Protein AF-A0A712CVV0-F1 (afdb_monomer_lite)

pLDDT: mean 89.77, std 5.84, range [63.03, 97.0]

Foldseek 3Di:
DVVVVVVVVVVVVVCVVVPVDDDDDDDDDDDDDDPQKPQDDSPDPVPDDDVVSIDGNDD

Secondary structure (DSSP, 8-state):
-HHHHHHHHHHHHHHHHTT-S-------------TTEES--S--TT----GGG-EE---

Sequence (59 aa):
DTQRSELYAKAEQQLDKDSAIVPVYYYVNARLVKPWVGGYTGKDPLDNIYVKNLYIIKH

Organism: Salmonella enterica I (NCBI:txid59201)

Structure (mmCIF, N/CA/C/O backbone):
data_AF-A0A712CVV0-F1
#
_entry.id   AF-A0A712CVV0-F1
#
loop_
_atom_site.group_PDB
_atom_site.id
_atom_site.type_symbol
_atom_site.label_atom_id
_atom_site.label_alt_id
_atom_site.label_comp_id
_atom_site.label_asym_id
_atom_site.label_entity_id
_atom_site.label_seq_id
_atom_site.pdbx_PDB_ins_code
_atom_site.Cartn_x
_atom_site.Cartn_y
_atom_site.Cartn_z
_atom_site.occupancy
_atom_site.B_iso_or_equiv
_atom_site.auth_seq_id
_atom_site.auth_comp_id
_atom_site.auth_asym_id
_atom_site.auth_atom_id
_atom_site.pdbx_PDB_model_num
ATOM 1 N N . ASP A 1 1 ? 3.424 14.001 17.478 1.00 67.69 1 ASP A N 1
ATOM 2 C CA . ASP A 1 1 ? 3.274 12.718 16.755 1.00 67.69 1 ASP A CA 1
ATOM 3 C C . ASP A 1 1 ? 2.718 11.570 17.580 1.00 67.69 1 ASP A C 1
ATOM 5 O O . ASP A 1 1 ? 1.755 10.958 17.128 1.00 67.69 1 ASP A O 1
ATOM 9 N N . THR A 1 2 ? 3.236 11.306 18.781 1.00 86.75 2 THR A N 1
ATOM 10 C CA . THR A 1 2 ? 2.752 10.227 19.668 1.00 86.75 2 THR A CA 1
ATOM 11 C C . THR A 1 2 ? 1.252 10.319 19.966 1.00 86.75 2 THR A C 1
ATOM 13 O O . THR A 1 2 ? 0.517 9.376 19.691 1.00 86.75 2 THR A O 1
ATOM 16 N N . GLN A 1 3 ? 0.767 11.496 20.372 1.00 93.44 3 GLN A N 1
ATOM 17 C CA . GLN A 1 3 ? -0.653 11.724 20.674 1.00 93.44 3 GLN A CA 1
ATOM 18 C C . GLN A 1 3 ? -1.586 11.432 19.484 1.00 93.44 3 GLN A C 1
ATOM 20 O O . GLN A 1 3 ? -2.678 10.902 19.662 1.00 93.44 3 GLN A O 1
ATOM 25 N N . ARG A 1 4 ? -1.165 11.740 18.249 1.00 93.88 4 ARG A N 1
ATOM 26 C CA . ARG A 1 4 ? -1.959 11.454 17.042 1.00 93.88 4 ARG A CA 1
ATOM 27 C C . ARG A 1 4 ? -2.062 9.947 16.800 1.00 93.88 4 ARG A C 1
ATOM 29 O O . ARG A 1 4 ? -3.142 9.448 16.511 1.00 93.88 4 ARG A O 1
ATOM 36 N N . SER A 1 5 ? -0.945 9.236 16.943 1.00 93.69 5 SER A N 1
ATOM 37 C CA . SER A 1 5 ? -0.901 7.776 16.814 1.00 93.69 5 SER A CA 1
ATOM 38 C C . SER A 1 5 ? -1.784 7.084 17.857 1.00 93.69 5 SER A C 1
ATOM 40 O O . SER A 1 5 ? -2.505 6.147 17.532 1.00 93.69 5 SER A O 1
ATOM 42 N N . GLU A 1 6 ? -1.764 7.566 19.102 1.00 95.62 6 GLU A N 1
ATOM 43 C CA . GLU A 1 6 ? -2.605 7.043 20.187 1.00 95.62 6 GLU A CA 1
ATOM 44 C C . GLU A 1 6 ? -4.101 7.253 19.922 1.00 95.62 6 GLU A C 1
ATOM 46 O O . GLU A 1 6 ? -4.911 6.376 20.216 1.00 95.62 6 GLU A O 1
ATOM 51 N N . LEU A 1 7 ? -4.481 8.399 19.348 1.00 97.00 7 LEU A N 1
ATOM 52 C CA . LEU A 1 7 ? -5.870 8.664 18.970 1.00 97.00 7 LEU A CA 1
ATOM 53 C C . LEU A 1 7 ? -6.341 7.744 17.836 1.00 97.00 7 LEU A C 1
ATOM 55 O O . LEU A 1 7 ? -7.455 7.231 17.917 1.00 97.00 7 LEU A O 1
ATOM 59 N N . TYR A 1 8 ? -5.499 7.476 16.831 1.00 95.56 8 TYR A N 1
ATOM 60 C CA . TYR A 1 8 ? -5.824 6.494 15.789 1.00 95.56 8 TYR A CA 1
ATOM 61 C C . TYR A 1 8 ? -5.993 5.085 16.364 1.00 95.56 8 TYR A C 1
ATOM 63 O O . TYR A 1 8 ? -6.970 4.419 16.041 1.00 95.56 8 TYR A O 1
ATOM 71 N N . ALA A 1 9 ? -5.123 4.664 17.287 1.00 93.38 9 AL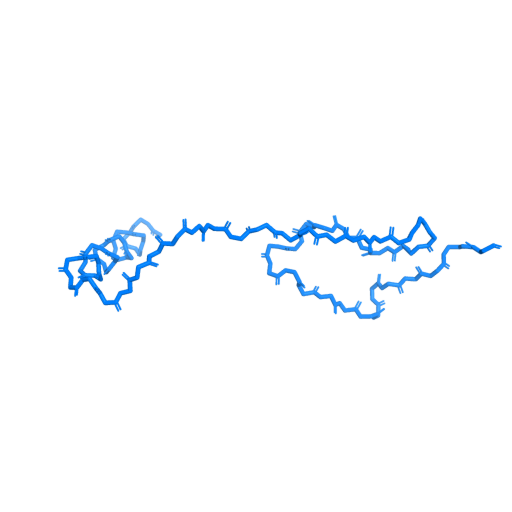A A N 1
ATOM 72 C CA . ALA A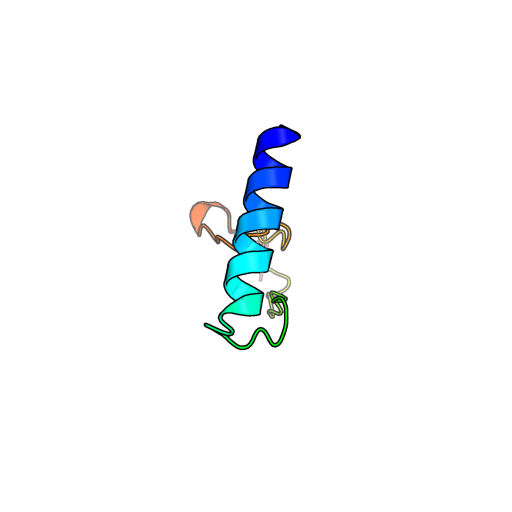 1 9 ? -5.256 3.365 17.949 1.00 93.38 9 ALA A CA 1
ATOM 73 C C . ALA A 1 9 ? -6.583 3.228 18.720 1.00 93.38 9 ALA A C 1
ATOM 75 O O . ALA A 1 9 ? -7.222 2.180 18.667 1.00 93.38 9 ALA A O 1
ATOM 76 N N . LYS A 1 10 ? -7.034 4.291 19.401 1.00 95.50 10 LYS A N 1
ATOM 77 C CA . LYS A 1 10 ? -8.341 4.306 20.085 1.00 95.50 10 LYS A CA 1
ATOM 78 C C . LYS A 1 10 ? -9.516 4.236 19.108 1.00 95.50 10 LYS A C 1
ATOM 80 O O . LYS A 1 10 ? -10.506 3.576 19.406 1.00 95.50 10 LYS A O 1
ATOM 85 N N . ALA A 1 11 ? -9.419 4.909 17.962 1.00 94.62 11 ALA A N 1
ATOM 86 C CA . ALA A 1 11 ? -10.461 4.874 16.939 1.00 94.62 11 ALA A CA 1
ATOM 87 C C . ALA A 1 11 ? -10.599 3.473 16.316 1.00 94.62 11 ALA A C 1
ATOM 89 O O . ALA A 1 11 ? -11.714 2.970 16.212 1.00 94.62 11 ALA A O 1
ATOM 90 N N . GLU A 1 12 ? -9.481 2.818 15.992 1.00 92.00 12 GLU A N 1
ATOM 91 C CA . GLU A 1 12 ? -9.473 1.436 15.487 1.00 92.00 12 GLU A CA 1
ATOM 92 C C . GLU A 1 12 ? -10.052 0.445 16.514 1.00 92.00 12 GLU A C 1
ATOM 94 O O . GLU A 1 12 ? -10.838 -0.426 16.156 1.00 92.00 12 GLU A O 1
ATOM 99 N N . GLN A 1 13 ? -9.757 0.616 17.812 1.00 93.12 13 GLN A N 1
ATOM 100 C CA . GLN A 1 13 ? -10.367 -0.203 18.873 1.00 93.12 13 GLN A CA 1
ATOM 101 C C . GLN A 1 13 ? -11.892 -0.054 18.944 1.00 93.12 13 GLN A C 1
ATOM 103 O O . GLN A 1 13 ? -12.596 -1.032 19.194 1.00 93.12 13 GLN A O 1
ATOM 108 N N . GLN A 1 14 ? -12.413 1.161 18.749 1.00 93.94 14 GLN A N 1
ATOM 109 C CA . GLN A 1 14 ? -13.859 1.384 18.712 1.00 93.94 14 GLN A CA 1
ATOM 110 C C . GLN A 1 14 ? -14.484 0.727 17.473 1.00 93.94 14 GLN A C 1
ATOM 112 O O . GLN A 1 14 ? -15.523 0.081 17.589 1.00 93.94 14 GLN A O 1
ATOM 117 N N . LEU A 1 15 ? -13.828 0.839 16.314 1.00 93.00 15 LEU A N 1
ATOM 118 C CA . LEU A 1 15 ? -14.280 0.224 15.065 1.00 93.00 15 LEU A CA 1
ATOM 119 C C . LEU A 1 15 ? -14.375 -1.309 15.170 1.00 93.00 15 LEU A C 1
ATOM 121 O O . LEU A 1 15 ? -15.363 -1.892 14.723 1.00 93.00 15 LEU A O 1
ATOM 125 N N . ASP A 1 16 ? -13.375 -1.943 15.789 1.00 90.19 16 ASP A N 1
ATOM 126 C CA . ASP A 1 16 ? -13.332 -3.393 16.029 1.00 90.19 16 ASP A CA 1
ATOM 127 C C . ASP A 1 16 ? -14.444 -3.845 16.988 1.00 90.19 16 ASP A C 1
ATOM 129 O O . ASP A 1 16 ? -15.189 -4.787 16.704 1.00 90.19 16 ASP A O 1
ATOM 133 N N . LYS A 1 17 ? -14.641 -3.098 18.084 1.00 92.31 17 LYS A N 1
ATOM 134 C CA . LYS A 1 17 ? -15.702 -3.363 19.065 1.00 92.31 17 LYS A CA 1
ATOM 135 C C . LYS A 1 17 ? -17.099 -3.328 18.447 1.00 92.31 17 LYS A C 1
ATOM 137 O O . LYS A 1 17 ? -17.945 -4.139 18.819 1.00 92.31 17 LYS A O 1
ATOM 142 N N . ASP A 1 18 ? -17.331 -2.404 17.520 1.00 93.38 18 ASP A N 1
ATOM 143 C CA . ASP A 1 18 ? -18.615 -2.266 16.831 1.00 93.38 18 ASP A CA 1
ATOM 144 C C . ASP A 1 18 ? -18.762 -3.250 15.656 1.00 93.38 18 ASP A C 1
ATOM 146 O O . ASP A 1 18 ? -19.839 -3.340 15.067 1.00 93.38 18 ASP A O 1
ATOM 150 N N . SER A 1 19 ? -17.699 -3.998 15.315 1.00 83.50 19 SER A N 1
ATOM 151 C CA . SER A 1 19 ? -17.665 -4.989 14.227 1.00 83.50 19 SER A CA 1
ATOM 152 C C . SER A 1 19 ? -18.236 -4.449 12.909 1.00 83.50 19 SER A C 1
ATOM 154 O O . SER A 1 19 ? -18.936 -5.147 12.175 1.00 83.50 19 SER A O 1
ATOM 156 N N . ALA A 1 20 ? -17.950 -3.178 12.609 1.00 87.62 20 ALA A N 1
ATOM 157 C CA . ALA A 1 20 ? -18.535 -2.472 11.469 1.00 87.62 20 ALA A CA 1
ATOM 158 C C . ALA A 1 20 ? -18.092 -3.050 10.110 1.00 87.62 20 ALA A C 1
ATOM 160 O O . ALA A 1 20 ? -18.811 -2.932 9.117 1.00 87.62 20 ALA A O 1
ATOM 161 N N . ILE A 1 21 ? -16.908 -3.669 10.065 1.00 89.88 21 ILE A N 1
ATOM 162 C CA . ILE A 1 21 ? -16.331 -4.338 8.894 1.00 89.88 21 ILE A CA 1
ATOM 163 C C . ILE A 1 21 ? -15.623 -5.632 9.320 1.00 89.88 21 ILE A C 1
ATOM 165 O O . ILE A 1 21 ? -15.317 -5.818 10.493 1.00 89.88 21 ILE A O 1
ATOM 169 N N . VAL A 1 22 ? -15.314 -6.503 8.354 1.00 89.25 22 VAL A N 1
ATOM 170 C CA . VAL A 1 22 ? -14.507 -7.719 8.565 1.00 89.25 22 VAL A CA 1
ATOM 171 C C . VAL A 1 22 ? -13.189 -7.586 7.786 1.00 89.25 22 VAL A C 1
ATOM 173 O O . VAL A 1 22 ? -13.177 -7.831 6.576 1.00 89.25 22 VAL A O 1
ATOM 176 N N . PRO A 1 23 ? -12.079 -7.163 8.421 1.00 87.75 23 PRO A N 1
ATOM 177 C CA . PRO A 1 23 ? -10.775 -7.078 7.764 1.00 87.75 23 PRO A CA 1
ATOM 178 C C . PRO A 1 23 ? -10.233 -8.475 7.4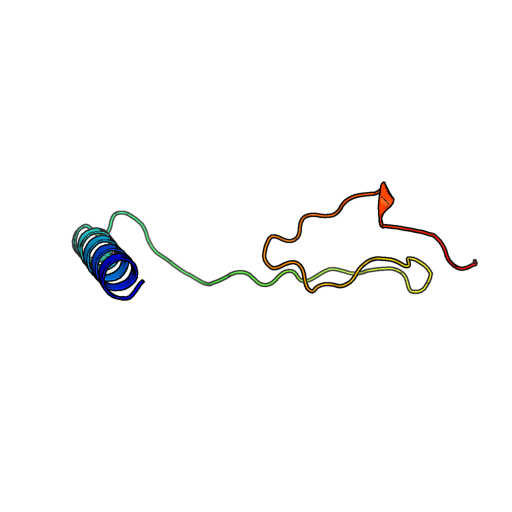36 1.00 87.75 23 PRO A C 1
ATOM 180 O O . PRO A 1 23 ? -10.193 -9.342 8.304 1.00 87.75 23 PRO A O 1
ATOM 183 N N . VAL A 1 24 ? -9.793 -8.701 6.193 1.00 91.12 24 VAL A N 1
ATOM 184 C CA . VAL A 1 24 ? -9.309 -10.026 5.745 1.00 91.12 24 VAL A CA 1
ATOM 185 C C . VAL A 1 24 ? -7.798 -10.037 5.507 1.00 91.12 24 VAL A C 1
ATOM 187 O O . VAL A 1 24 ? -7.113 -10.953 5.954 1.00 91.12 24 VAL A O 1
ATOM 190 N N . TYR A 1 25 ? -7.255 -9.034 4.811 1.00 86.56 25 TYR A N 1
ATOM 191 C CA . TYR A 1 25 ? -5.822 -8.936 4.524 1.00 86.56 25 TYR A CA 1
ATOM 192 C C . TYR A 1 25 ? -5.405 -7.507 4.153 1.00 86.56 25 TYR A C 1
ATOM 194 O O . TYR A 1 25 ? -6.227 -6.687 3.745 1.00 86.56 25 TYR A O 1
ATOM 202 N N . TYR A 1 26 ? -4.099 -7.240 4.240 1.00 85.75 26 TYR A N 1
ATOM 203 C CA . TYR A 1 26 ? -3.465 -6.057 3.657 1.00 85.75 26 TYR A CA 1
ATOM 204 C C . TYR A 1 26 ? -2.970 -6.360 2.240 1.00 85.75 26 TYR A C 1
ATOM 206 O O . TYR A 1 26 ? -2.470 -7.452 1.967 1.00 85.75 26 TYR A O 1
ATOM 214 N N . TYR A 1 27 ? -3.128 -5.399 1.330 1.00 83.75 27 TYR A N 1
ATOM 215 C CA . TYR A 1 27 ? -2.858 -5.591 -0.094 1.00 83.75 27 TYR A CA 1
ATOM 216 C C . TYR A 1 27 ? -1.365 -5.699 -0.427 1.00 83.75 27 TYR A C 1
ATOM 218 O O . TYR A 1 27 ? -0.516 -5.056 0.188 1.00 83.75 27 TYR A O 1
ATOM 226 N N . VAL A 1 28 ? -1.075 -6.466 -1.482 1.00 84.50 28 VAL A N 1
ATOM 227 C CA . VAL A 1 28 ? 0.194 -6.436 -2.220 1.00 84.50 28 VAL A CA 1
ATOM 228 C C . VAL A 1 28 ? -0.088 -6.097 -3.682 1.00 84.50 28 VAL A C 1
ATOM 230 O O . VAL A 1 28 ? -1.059 -6.584 -4.260 1.00 84.50 28 VAL A O 1
ATOM 233 N N . ASN A 1 29 ? 0.778 -5.298 -4.303 1.00 82.19 29 ASN A N 1
ATOM 234 C CA . ASN A 1 29 ? 0.597 -4.858 -5.688 1.00 82.19 29 ASN A CA 1
ATOM 235 C C . ASN A 1 29 ? 1.378 -5.759 -6.652 1.00 82.19 29 ASN A C 1
ATOM 237 O O . ASN A 1 29 ? 2.430 -5.389 -7.176 1.00 82.19 29 ASN A O 1
ATOM 241 N N . ALA A 1 30 ? 0.878 -6.978 -6.866 1.00 85.81 30 ALA A N 1
ATOM 242 C CA . ALA A 1 30 ? 1.478 -7.926 -7.800 1.00 85.81 30 ALA A CA 1
ATOM 243 C C . ALA A 1 30 ? 1.105 -7.575 -9.252 1.00 85.81 30 ALA A C 1
ATOM 245 O O . ALA A 1 30 ? -0.072 -7.544 -9.608 1.00 85.81 30 ALA A O 1
ATOM 246 N N . ARG A 1 31 ? 2.104 -7.334 -10.112 1.00 90.25 31 ARG A N 1
ATOM 247 C CA . ARG A 1 31 ? 1.888 -7.050 -11.540 1.00 90.25 31 ARG A CA 1
ATOM 248 C C . ARG A 1 31 ? 3.023 -7.548 -12.428 1.00 90.25 31 ARG A C 1
ATOM 250 O O . ARG A 1 31 ? 4.164 -7.660 -11.990 1.00 90.25 31 ARG A O 1
ATOM 257 N N . LEU A 1 32 ? 2.709 -7.781 -13.701 1.00 91.06 32 LEU A N 1
ATOM 258 C CA . LEU A 1 32 ? 3.692 -8.096 -14.738 1.00 91.06 32 LEU A CA 1
ATOM 259 C C . LEU A 1 32 ? 4.077 -6.819 -15.494 1.00 91.06 32 LEU A C 1
ATOM 261 O O . LEU A 1 32 ? 3.218 -6.155 -16.072 1.00 91.06 32 LEU A O 1
ATOM 265 N N . VAL A 1 33 ? 5.370 -6.495 -15.521 1.00 90.94 33 VAL A N 1
ATOM 266 C CA . VAL A 1 33 ? 5.930 -5.367 -16.282 1.00 90.94 33 VAL A CA 1
ATOM 267 C C . VAL A 1 33 ? 6.917 -5.916 -17.302 1.00 90.94 33 VAL A C 1
ATOM 269 O O . VAL A 1 33 ? 7.756 -6.755 -16.978 1.00 90.94 33 VAL A O 1
ATOM 272 N N . LYS A 1 34 ? 6.792 -5.489 -18.561 1.00 92.75 34 LYS A N 1
ATOM 273 C CA . LYS A 1 34 ? 7.692 -5.949 -19.623 1.00 92.75 34 LYS A CA 1
ATOM 274 C C . LYS A 1 34 ? 9.127 -5.439 -19.379 1.00 92.75 34 LYS A C 1
ATOM 276 O O . LYS A 1 34 ? 9.264 -4.288 -18.971 1.00 92.75 34 LYS A O 1
ATOM 281 N N . PRO A 1 35 ? 10.185 -6.214 -19.707 1.00 92.62 35 PRO A N 1
ATOM 282 C CA . PRO A 1 35 ? 11.578 -5.827 -19.425 1.00 92.62 35 PRO A CA 1
ATOM 283 C C . PRO A 1 35 ? 12.034 -4.506 -20.062 1.00 92.62 35 PRO A C 1
ATOM 285 O O . PRO A 1 35 ? 12.967 -3.874 -19.584 1.00 92.62 35 PRO A O 1
ATOM 288 N N . TRP A 1 36 ? 11.381 -4.084 -21.146 1.00 92.00 36 TRP A N 1
ATOM 289 C CA . TRP A 1 36 ? 11.694 -2.855 -21.878 1.00 92.00 36 TRP A CA 1
ATOM 290 C C . TRP A 1 36 ? 10.955 -1.611 -21.367 1.00 92.00 36 TRP A C 1
ATOM 292 O O . TRP A 1 36 ? 11.148 -0.531 -21.926 1.00 92.00 36 TRP A O 1
ATOM 302 N N . VAL A 1 37 ? 10.087 -1.742 -20.358 1.00 92.88 37 VAL A N 1
ATOM 303 C CA . VAL A 1 37 ? 9.380 -0.613 -19.737 1.00 92.88 37 VAL A CA 1
ATOM 304 C C . VAL A 1 37 ? 10.215 -0.099 -18.568 1.00 92.88 37 VAL A C 1
ATOM 306 O O . VAL A 1 37 ? 10.271 -0.713 -17.504 1.00 92.88 37 VAL A O 1
ATOM 309 N N . GLY A 1 38 ? 10.871 1.038 -18.778 1.00 90.50 38 GLY A N 1
ATOM 310 C CA . GLY A 1 38 ? 11.590 1.778 -17.749 1.00 90.50 38 GLY A CA 1
ATOM 311 C C . GLY A 1 38 ? 10.669 2.704 -16.950 1.00 90.50 38 GLY A C 1
ATOM 312 O O . GLY A 1 38 ? 9.579 3.068 -17.394 1.00 90.50 38 GLY A O 1
ATOM 313 N N . GLY A 1 39 ? 11.119 3.094 -15.756 1.00 91.62 39 GLY A N 1
ATOM 314 C CA . GLY A 1 39 ? 10.427 4.069 -14.901 1.00 91.62 39 GLY A CA 1
ATOM 315 C C . GLY A 1 39 ? 9.438 3.483 -13.888 1.00 91.62 39 GLY A C 1
ATOM 316 O O . GLY A 1 39 ? 9.008 4.193 -12.981 1.00 91.62 39 GLY A O 1
ATOM 317 N N . TYR A 1 40 ? 9.118 2.188 -13.972 1.00 91.50 40 TYR A N 1
ATOM 318 C CA . TYR A 1 40 ? 8.342 1.505 -12.936 1.00 91.50 40 TYR A CA 1
ATOM 319 C C . TYR A 1 40 ? 9.246 1.076 -11.771 1.00 91.50 40 TYR A C 1
ATOM 321 O O . TYR A 1 40 ? 10.135 0.245 -11.945 1.00 91.50 40 TYR A O 1
ATOM 329 N N . THR A 1 41 ? 9.029 1.638 -10.579 1.00 87.88 41 THR A N 1
ATOM 330 C CA . THR A 1 41 ? 9.863 1.356 -9.396 1.00 87.88 41 THR A CA 1
ATOM 331 C C . THR A 1 41 ? 9.284 0.279 -8.481 1.00 87.88 41 THR A C 1
ATOM 333 O O . THR A 1 41 ? 10.042 -0.334 -7.735 1.00 87.88 41 THR A O 1
ATOM 336 N N . GLY A 1 42 ? 7.959 0.082 -8.488 1.00 88.56 42 GLY A N 1
ATOM 337 C CA . GLY A 1 42 ? 7.251 -0.794 -7.543 1.00 88.56 42 GLY A CA 1
ATOM 338 C C . GLY A 1 42 ? 7.340 -0.357 -6.074 1.00 88.56 42 GLY A C 1
ATOM 339 O O . GLY A 1 42 ? 7.024 -1.142 -5.187 1.00 88.56 42 GLY A O 1
ATOM 340 N N . LYS A 1 43 ? 7.809 0.869 -5.805 1.00 90.00 43 LYS A N 1
ATOM 341 C CA . LYS A 1 43 ? 8.082 1.382 -4.450 1.00 90.00 43 LYS A CA 1
ATOM 342 C C . LYS A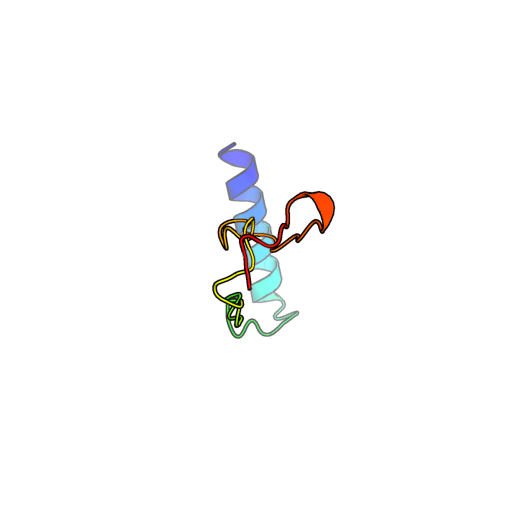 1 43 ? 7.127 2.482 -3.993 1.00 90.00 43 LYS A C 1
ATOM 344 O O . LYS A 1 43 ? 7.274 2.961 -2.875 1.00 90.00 43 LYS A O 1
ATOM 349 N N . ASP A 1 44 ? 6.190 2.905 -4.840 1.00 90.56 44 ASP A N 1
ATOM 350 C CA . ASP A 1 44 ? 5.120 3.800 -4.403 1.00 90.56 44 ASP A CA 1
ATOM 351 C C . ASP A 1 44 ? 4.121 2.988 -3.558 1.00 90.56 44 ASP A C 1
ATOM 353 O O . ASP A 1 44 ? 3.478 2.090 -4.108 1.00 90.56 44 ASP A O 1
ATOM 357 N N . PRO A 1 45 ? 3.978 3.260 -2.245 1.00 88.44 45 PRO A N 1
ATOM 358 C CA . PRO A 1 45 ? 3.050 2.526 -1.386 1.00 88.44 45 PRO A CA 1
ATOM 359 C C . PRO A 1 45 ? 1.580 2.721 -1.783 1.00 88.44 45 PRO A C 1
ATOM 361 O O . PRO A 1 45 ? 0.746 1.895 -1.425 1.00 88.44 45 PRO A O 1
ATOM 364 N N . LEU A 1 46 ? 1.261 3.790 -2.522 1.00 91.56 46 LEU A N 1
ATOM 365 C CA . LEU A 1 46 ? -0.073 4.057 -3.062 1.00 91.56 46 LEU A CA 1
ATOM 366 C C . LEU A 1 46 ? -0.248 3.54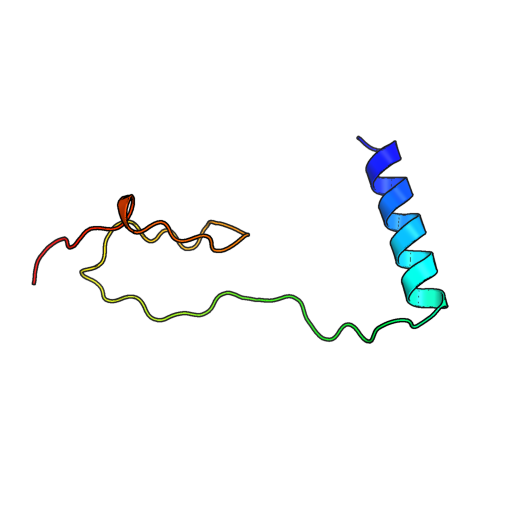2 -4.495 1.00 91.56 46 LEU A C 1
ATOM 368 O O . LEU A 1 46 ? -1.344 3.633 -5.037 1.00 91.56 46 LEU A O 1
ATOM 372 N N . ASP A 1 47 ? 0.819 3.017 -5.108 1.00 88.06 47 ASP A N 1
ATOM 373 C CA . ASP A 1 47 ? 0.819 2.468 -6.469 1.00 88.06 47 ASP A CA 1
ATOM 374 C C . ASP A 1 47 ? 0.327 3.454 -7.545 1.00 88.06 47 ASP A C 1
ATOM 376 O O . ASP A 1 47 ? -0.267 3.066 -8.555 1.00 88.06 47 ASP A O 1
ATOM 380 N N . ASN A 1 48 ? 0.586 4.754 -7.351 1.00 90.50 48 ASN A N 1
ATOM 381 C CA . ASN A 1 48 ? 0.221 5.772 -8.327 1.00 90.50 48 ASN A CA 1
ATOM 382 C C . ASN A 1 48 ? 1.212 5.768 -9.492 1.00 90.50 48 ASN A C 1
ATOM 384 O O . ASN A 1 48 ? 2.390 6.108 -9.359 1.00 90.50 48 ASN A O 1
ATOM 388 N N . ILE A 1 49 ? 0.720 5.433 -10.683 1.00 89.94 49 ILE A N 1
ATOM 389 C CA . ILE A 1 49 ? 1.548 5.354 -11.886 1.00 89.94 49 ILE A CA 1
ATOM 390 C C . ILE A 1 49 ? 1.264 6.541 -12.790 1.00 89.94 49 ILE A C 1
ATOM 392 O O . ILE A 1 49 ? 0.175 6.693 -13.339 1.00 89.94 49 ILE A O 1
ATOM 396 N N . TYR A 1 50 ? 2.292 7.354 -13.005 1.00 92.31 50 TYR A N 1
ATOM 397 C CA . TYR A 1 50 ? 2.236 8.474 -13.933 1.00 92.31 50 TYR A CA 1
ATOM 398 C C . TYR A 1 50 ? 2.936 8.110 -15.238 1.00 92.31 50 TYR A C 1
ATOM 400 O O . TYR A 1 50 ? 4.140 7.866 -15.247 1.00 92.31 50 TYR A O 1
ATOM 408 N N . VAL A 1 51 ? 2.203 8.145 -16.356 1.00 90.69 51 VAL A N 1
ATOM 409 C CA . VAL A 1 51 ? 2.733 7.786 -17.687 1.00 90.69 51 VAL A CA 1
ATOM 410 C C . VAL A 1 51 ? 3.953 8.629 -18.072 1.00 90.69 51 VAL A C 1
ATOM 412 O O . VAL A 1 51 ? 4.888 8.101 -18.656 1.00 90.69 51 VAL A O 1
ATOM 415 N N . LYS A 1 52 ? 4.005 9.903 -17.662 1.00 93.44 52 LYS A N 1
ATOM 416 C CA . LYS A 1 52 ? 5.166 10.789 -17.878 1.00 93.44 52 LYS A CA 1
ATOM 417 C C . LYS A 1 52 ? 6.476 10.289 -17.245 1.00 93.44 52 LYS A C 1
ATOM 419 O O . LYS A 1 52 ? 7.542 10.731 -17.653 1.00 93.44 52 LYS A O 1
ATOM 424 N N . ASN A 1 53 ? 6.395 9.414 -16.238 1.00 92.06 53 ASN A N 1
ATOM 425 C CA . ASN A 1 53 ? 7.557 8.825 -15.571 1.00 92.06 53 ASN A CA 1
ATOM 426 C C . ASN A 1 53 ? 7.982 7.498 -16.223 1.00 92.06 53 ASN A C 1
ATOM 428 O O . ASN A 1 53 ? 9.019 6.952 -15.854 1.00 92.06 53 ASN A O 1
ATOM 432 N N . LEU A 1 54 ? 7.185 6.965 -17.154 1.00 93.94 54 LEU A N 1
ATOM 433 C CA . LEU A 1 54 ? 7.468 5.726 -17.867 1.00 93.94 54 LEU A CA 1
ATOM 434 C C . LEU A 1 54 ? 8.142 6.019 -19.208 1.00 93.94 54 LEU A C 1
ATOM 436 O O . LEU A 1 54 ? 7.867 7.030 -19.852 1.00 93.94 54 LEU A O 1
ATOM 440 N N . TYR A 1 55 ? 9.000 5.105 -19.652 1.00 94.06 55 TYR A N 1
ATOM 441 C CA . TYR A 1 55 ? 9.654 5.185 -20.959 1.00 94.06 55 TYR A CA 1
ATOM 442 C C . TYR A 1 55 ? 9.979 3.791 -21.507 1.00 94.06 55 TYR A C 1
ATOM 444 O O . TYR A 1 55 ? 10.030 2.814 -20.761 1.00 94.06 55 TYR A O 1
ATOM 452 N N . ILE A 1 56 ? 10.197 3.688 -22.820 1.00 94.81 56 ILE A N 1
ATOM 453 C CA . ILE A 1 56 ? 10.587 2.437 -23.484 1.00 94.81 56 ILE A CA 1
ATOM 454 C C . ILE A 1 56 ? 12.086 2.482 -23.780 1.00 94.81 56 ILE A C 1
ATOM 456 O O . ILE A 1 56 ? 12.551 3.408 -24.437 1.00 94.81 56 ILE A O 1
ATOM 460 N N . ILE A 1 57 ? 12.838 1.497 -23.281 1.00 89.69 57 ILE A N 1
ATOM 461 C CA . ILE A 1 57 ? 14.309 1.479 -23.367 1.00 89.69 57 ILE A CA 1
ATOM 462 C C . ILE A 1 57 ? 14.767 1.082 -24.780 1.00 89.69 57 ILE A C 1
ATOM 464 O O . ILE A 1 57 ? 15.531 1.813 -25.404 1.00 89.69 57 ILE A O 1
ATOM 468 N N . LYS A 1 58 ? 14.305 -0.071 -25.287 1.00 77.75 58 LYS A N 1
ATOM 469 C CA . LYS A 1 58 ? 14.492 -0.567 -26.666 1.00 77.75 58 LYS A CA 1
ATOM 470 C C . LYS A 1 58 ? 13.623 -1.821 -26.886 1.00 77.75 58 LYS A C 1
ATOM 472 O O . LYS A 1 58 ? 13.346 -2.520 -25.912 1.00 77.75 58 LYS A O 1
ATOM 477 N N . HIS A 1 59 ? 13.185 -2.092 -28.117 1.00 63.03 59 HIS A N 1
ATOM 478 C CA . HIS A 1 59 ? 12.627 -3.388 -28.549 1.00 63.03 59 HIS A CA 1
ATOM 479 C C . HIS A 1 59 ? 13.5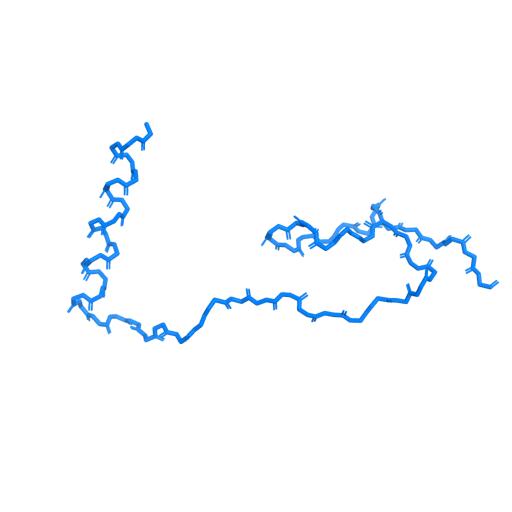96 -4.081 -29.499 1.00 63.03 59 HIS A C 1
ATOM 481 O O . HIS A 1 59 ? 14.269 -3.350 -30.265 1.00 63.03 59 HIS A O 1
#

Radius of gyration: 19.04 Å; chains: 1; bounding box: 33×23×49 Å